Protein AF-A0A535FRG1-F1 (afdb_monomer_lite)

Foldseek 3Di:
DDDPVVCLLVQLVVLQVVLVVLVVVDDDCSLVSSLVSLVSSLVSCVVVVPVVSNVVSVVVNVVRPPDPDPPPQQPLNDDPVLLLLLLVLLVVDDLVRSCVVVVHDSVVSVVSVVVLCVSQVHDDSVRSSVSCVVRVSD

Secondary structure (DSSP, 8-state):
---TTTTHHHHHHHHHHHHHHHHHH--TTHHHHHHHHHHHHHHHHHHHT-HHHHHHHHHHHHHS-TT-------GGG--HHHHHHHHHHHTT--HHHHHHHHT--HHHHHHHHHHHHHHHT-SSHHHHHHHHHHTT--

pLDDT: mean 82.94, std 14.2, range [43.94, 97.75]

Radius of gyration: 22.02 Å; chains: 1; bounding box: 49×27×62 Å

Sequence (138 aa):
MARREDLLPELALTQMAQAQLALSQGGRGSVPRARSLFEQALGLFQEVGLPGQVLAVQAQLEQLPERSSTRRPFPAGLSSREVEVLCLVAQGKSNRQIAEELVLSEKTVINHLTSIFNKTVTDNRAAATAFAIRHGLA

Structure (mmCIF, N/CA/C/O backbone):
data_AF-A0A535FRG1-F1
#
_entry.id   AF-A0A535FRG1-F1
#
loop_
_atom_site.group_PDB
_atom_site.id
_atom_site.type_symbol
_atom_site.label_atom_id
_atom_site.label_alt_id
_atom_site.label_comp_id
_atom_site.label_asym_id
_atom_site.label_entity_id
_atom_site.label_seq_id
_atom_site.pdbx_PDB_ins_code
_atom_site.Cartn_x
_atom_site.Cartn_y
_atom_site.Cartn_z
_atom_site.occupancy
_atom_site.B_iso_or_equiv
_atom_site.auth_seq_id
_atom_site.auth_comp_id
_atom_site.auth_asym_id
_atom_site.auth_atom_id
_atom_site.pdbx_PDB_model_num
ATOM 1 N N . MET A 1 1 ? 19.795 13.753 -43.677 1.00 44.59 1 MET A N 1
ATOM 2 C CA . MET A 1 1 ? 18.788 12.918 -42.992 1.00 44.59 1 MET A CA 1
ATOM 3 C C . MET A 1 1 ? 19.540 11.872 -42.187 1.00 44.59 1 MET A C 1
ATOM 5 O O . MET A 1 1 ? 20.002 10.906 -42.776 1.00 44.59 1 MET A O 1
ATOM 9 N N . ALA A 1 2 ? 19.781 12.135 -40.898 1.00 43.94 2 ALA A N 1
ATOM 10 C CA . ALA A 1 2 ? 20.475 11.198 -40.012 1.00 43.94 2 ALA A CA 1
ATOM 11 C C . ALA A 1 2 ? 19.605 9.945 -39.850 1.00 43.94 2 ALA A C 1
ATOM 13 O O . ALA A 1 2 ? 18.407 10.062 -39.568 1.00 43.94 2 ALA A O 1
ATOM 14 N N . ARG A 1 3 ? 20.167 8.766 -40.134 1.00 50.28 3 ARG A N 1
ATOM 15 C CA . ARG A 1 3 ? 19.434 7.504 -40.026 1.00 50.28 3 ARG A CA 1
ATOM 16 C C . ARG A 1 3 ? 19.104 7.272 -38.558 1.00 50.28 3 ARG A C 1
ATOM 18 O O . ARG A 1 3 ? 19.928 7.511 -37.684 1.00 50.28 3 ARG A O 1
ATOM 25 N N . ARG A 1 4 ? 17.901 6.757 -38.297 1.00 52.16 4 ARG A N 1
ATOM 26 C CA . ARG A 1 4 ? 17.447 6.315 -36.964 1.00 52.16 4 ARG A CA 1
ATOM 27 C C . ARG A 1 4 ? 18.432 5.364 -36.259 1.00 52.16 4 ARG A C 1
ATOM 29 O O . ARG A 1 4 ? 18.356 5.232 -35.047 1.00 52.16 4 ARG A O 1
ATOM 36 N N . GLU A 1 5 ? 19.332 4.742 -37.014 1.00 53.69 5 GLU A N 1
ATOM 37 C CA . GLU A 1 5 ? 20.351 3.788 -36.572 1.00 53.69 5 GLU A CA 1
ATOM 38 C C . GLU A 1 5 ? 21.517 4.457 -35.815 1.00 53.69 5 GLU A C 1
ATOM 40 O O . GLU A 1 5 ? 22.046 3.864 -34.880 1.00 53.69 5 GLU A O 1
ATOM 45 N N . ASP A 1 6 ? 21.860 5.714 -36.129 1.00 54.56 6 ASP A N 1
ATOM 46 C CA . ASP A 1 6 ? 22.988 6.428 -35.498 1.00 54.56 6 ASP A CA 1
ATOM 47 C C . ASP A 1 6 ? 22.631 7.034 -34.123 1.00 54.56 6 ASP A C 1
ATOM 49 O O . ASP A 1 6 ? 23.509 7.431 -33.363 1.00 54.56 6 ASP A O 1
ATOM 53 N N . LEU A 1 7 ? 21.337 7.096 -33.781 1.00 59.78 7 LEU A N 1
ATOM 54 C CA . LEU A 1 7 ? 20.837 7.710 -32.539 1.00 59.78 7 LEU A CA 1
ATOM 55 C C . LEU A 1 7 ? 20.705 6.718 -31.376 1.00 59.78 7 LEU A C 1
ATOM 57 O O . LEU A 1 7 ? 20.596 7.131 -30.223 1.00 59.78 7 LEU A O 1
ATOM 61 N N . LEU A 1 8 ? 20.701 5.414 -31.662 1.00 61.97 8 LEU A N 1
ATOM 62 C CA . LEU A 1 8 ? 20.565 4.356 -30.658 1.00 61.97 8 LEU A CA 1
ATOM 63 C C . LEU A 1 8 ? 21.667 4.390 -29.576 1.00 61.97 8 LEU A C 1
ATOM 65 O O . LEU A 1 8 ? 21.316 4.316 -28.394 1.00 61.97 8 LEU A O 1
ATOM 69 N N . PRO A 1 9 ? 22.968 4.559 -29.903 1.00 65.69 9 PRO A N 1
ATOM 70 C CA . PRO A 1 9 ? 24.008 4.619 -28.874 1.00 65.69 9 PRO A CA 1
ATOM 71 C C . PRO A 1 9 ? 23.942 5.898 -28.024 1.00 65.69 9 PRO A C 1
ATOM 73 O O . PRO A 1 9 ? 24.126 5.835 -26.808 1.00 65.69 9 PRO A O 1
ATOM 76 N N . GLU A 1 10 ? 23.632 7.051 -28.624 1.00 75.06 10 GLU A N 1
ATOM 77 C CA . GLU A 1 10 ? 23.484 8.319 -27.891 1.00 75.06 10 GLU A CA 1
ATOM 78 C C . GLU A 1 10 ? 22.267 8.297 -26.957 1.00 75.06 10 GLU A C 1
ATOM 80 O O . GLU A 1 10 ? 22.321 8.792 -25.825 1.00 75.06 10 GLU A O 1
ATOM 85 N N . LEU A 1 11 ? 21.176 7.663 -27.394 1.00 74.56 11 LEU A N 1
ATOM 86 C CA . LEU A 1 11 ? 19.973 7.479 -26.591 1.00 74.56 11 LEU A CA 1
ATOM 87 C C . LEU A 1 11 ? 20.230 6.572 -25.378 1.00 74.56 11 LEU A C 1
ATOM 89 O O . LEU A 1 11 ? 19.796 6.903 -24.274 1.00 74.56 11 LEU A O 1
ATOM 93 N N . ALA A 1 12 ? 20.980 5.481 -25.550 1.00 76.38 12 ALA A N 1
ATOM 94 C CA . ALA A 1 12 ? 21.321 4.565 -24.461 1.00 76.38 12 ALA A CA 1
ATOM 95 C C . ALA A 1 12 ? 22.198 5.235 -23.383 1.00 76.38 12 ALA A C 1
ATOM 97 O O . ALA A 1 12 ? 21.931 5.113 -22.184 1.00 76.38 12 ALA A O 1
ATOM 98 N N . LEU A 1 13 ? 23.188 6.033 -23.800 1.00 77.88 13 LEU A N 1
ATOM 99 C CA . LEU A 1 13 ? 24.007 6.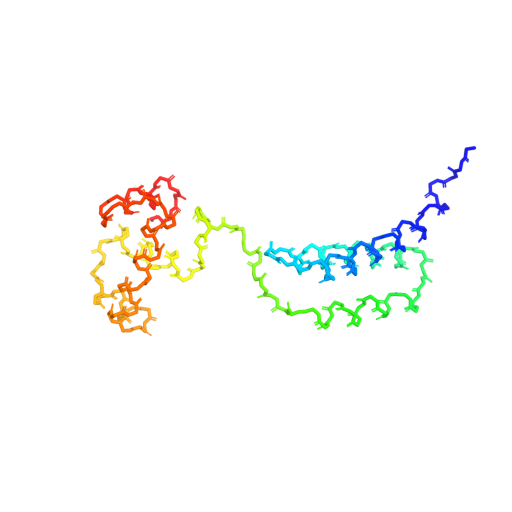847 -22.892 1.00 77.88 13 LEU A CA 1
ATOM 100 C C . LEU A 1 13 ? 23.172 7.907 -22.162 1.00 77.88 13 LEU A C 1
ATOM 102 O O . LEU A 1 13 ? 23.351 8.136 -20.964 1.00 77.88 13 LEU A O 1
ATOM 106 N N . THR A 1 14 ? 22.215 8.519 -22.862 1.00 85.62 14 THR A N 1
ATOM 107 C CA . THR A 1 14 ? 21.302 9.503 -22.270 1.00 85.62 14 THR A CA 1
ATOM 108 C C . THR A 1 14 ? 20.428 8.870 -21.187 1.00 85.62 14 THR A C 1
ATOM 110 O O . THR A 1 14 ? 20.283 9.432 -20.100 1.00 85.62 14 THR A O 1
ATOM 113 N N . GLN A 1 15 ? 19.880 7.682 -21.444 1.00 79.88 15 GLN A N 1
ATOM 114 C CA . GLN A 1 15 ? 19.073 6.945 -20.469 1.00 79.88 15 GLN A CA 1
ATOM 115 C C . GLN A 1 15 ? 19.892 6.542 -19.237 1.00 79.88 15 GLN A C 1
ATOM 117 O O . GLN A 1 15 ? 19.418 6.698 -18.110 1.00 79.88 15 GLN A O 1
ATOM 122 N N . MET A 1 16 ? 21.145 6.121 -19.425 1.00 77.88 16 MET A N 1
ATOM 123 C CA . MET A 1 16 ? 22.067 5.823 -18.326 1.00 77.88 16 MET A CA 1
ATOM 124 C C . MET A 1 16 ? 22.352 7.061 -17.458 1.00 77.88 16 MET A C 1
ATOM 126 O O . MET A 1 16 ? 22.263 6.990 -16.230 1.00 77.88 16 MET A O 1
ATOM 130 N N . ALA A 1 17 ? 22.623 8.216 -18.073 1.00 82.38 17 ALA A N 1
ATOM 131 C CA . ALA A 1 17 ? 22.845 9.470 -17.351 1.00 82.38 17 ALA A CA 1
ATOM 132 C C . ALA A 1 17 ? 21.594 9.920 -16.573 1.00 82.38 17 ALA A C 1
ATOM 134 O O . ALA A 1 17 ? 21.685 10.344 -15.419 1.00 82.38 17 ALA A O 1
ATOM 135 N N . GLN A 1 18 ? 20.403 9.773 -17.163 1.00 79.94 18 GLN A N 1
ATOM 136 C CA . GLN A 1 18 ? 19.138 10.065 -16.485 1.00 79.94 18 GLN A CA 1
ATOM 137 C C . GLN A 1 18 ? 18.870 9.113 -15.311 1.00 79.94 18 GLN A C 1
ATOM 139 O O . GLN A 1 18 ? 18.339 9.550 -14.288 1.00 79.94 18 GLN A O 1
ATOM 144 N N . ALA A 1 19 ? 19.237 7.832 -15.431 1.00 80.50 19 ALA A N 1
ATOM 145 C CA . ALA A 1 19 ? 19.096 6.857 -14.353 1.00 80.50 19 ALA A CA 1
ATOM 146 C C . ALA A 1 19 ? 19.969 7.233 -13.148 1.00 80.50 19 ALA A C 1
ATOM 148 O O . ALA A 1 19 ? 19.489 7.270 -12.015 1.00 80.50 19 ALA A O 1
ATOM 149 N N . GLN A 1 20 ? 21.230 7.596 -13.398 1.00 82.00 20 GLN A N 1
ATOM 150 C CA . GLN A 1 20 ? 22.162 8.053 -12.364 1.00 82.00 20 GLN A CA 1
ATOM 151 C C . GLN A 1 20 ? 21.688 9.350 -11.699 1.00 82.00 20 GLN A C 1
ATOM 153 O O . GLN A 1 20 ? 21.715 9.464 -10.474 1.00 82.00 20 GLN A O 1
ATOM 158 N N . LEU A 1 21 ? 21.178 10.297 -12.491 1.00 82.00 21 LEU A N 1
ATOM 159 C CA . LEU A 1 21 ? 20.616 11.544 -11.978 1.00 82.00 21 LEU A CA 1
ATOM 160 C C . LEU A 1 21 ? 19.373 11.302 -11.109 1.00 82.00 21 LEU A C 1
ATOM 162 O O . LEU A 1 21 ? 19.196 11.947 -10.077 1.00 82.00 21 LEU A O 1
ATOM 166 N N . ALA A 1 22 ? 18.514 10.354 -11.492 1.00 81.31 22 ALA A N 1
ATOM 167 C CA . ALA A 1 22 ? 17.357 9.985 -10.684 1.00 81.31 22 ALA A CA 1
ATOM 168 C C . ALA A 1 22 ? 17.781 9.443 -9.308 1.00 81.31 22 ALA A C 1
ATOM 170 O O . ALA A 1 22 ? 17.140 9.770 -8.309 1.00 81.31 22 ALA A O 1
ATOM 171 N N . LEU A 1 23 ? 18.875 8.676 -9.233 1.00 78.62 23 LEU A N 1
ATOM 172 C CA . LEU A 1 23 ? 19.437 8.209 -7.962 1.00 78.62 23 LEU A CA 1
ATOM 173 C C . LEU A 1 23 ? 20.038 9.352 -7.137 1.00 78.62 23 LEU A C 1
ATOM 175 O O . LEU A 1 23 ? 19.803 9.402 -5.931 1.00 78.62 23 LEU A O 1
ATOM 179 N N . SER A 1 24 ? 20.768 10.278 -7.769 1.00 79.62 24 SER A N 1
ATOM 180 C CA . SER A 1 24 ? 21.452 11.371 -7.065 1.00 79.62 24 SER A CA 1
ATOM 181 C C . SER A 1 24 ? 20.497 12.419 -6.494 1.00 79.62 24 SER A C 1
ATOM 183 O O . SER A 1 24 ? 20.800 13.024 -5.470 1.00 79.62 24 SER A O 1
ATOM 185 N N . GLN A 1 25 ? 19.353 12.654 -7.143 1.00 76.25 25 GLN A N 1
ATOM 186 C CA . GLN A 1 25 ? 18.371 13.641 -6.680 1.00 76.25 25 GLN A CA 1
ATOM 187 C C . GLN A 1 25 ? 17.638 13.199 -5.405 1.00 76.25 25 GLN A C 1
ATOM 189 O O . GLN A 1 25 ? 17.223 14.054 -4.626 1.00 76.25 25 GLN A O 1
ATOM 194 N N . GLY A 1 26 ? 17.508 11.887 -5.163 1.00 58.22 26 GLY A N 1
ATOM 195 C CA . GLY A 1 26 ? 16.747 11.353 -4.032 1.00 58.22 26 GLY A CA 1
ATOM 196 C C . GLY A 1 26 ? 15.245 11.697 -4.087 1.00 58.22 26 GLY A C 1
ATOM 197 O O . GLY A 1 26 ? 14.808 12.634 -4.746 1.00 58.22 26 GLY A O 1
ATOM 198 N N . GLY A 1 27 ? 14.400 10.903 -3.425 1.00 69.94 27 GLY A N 1
ATOM 199 C CA . GLY A 1 27 ? 12.956 11.172 -3.343 1.00 69.94 27 GLY A CA 1
ATOM 200 C C . GLY A 1 27 ? 12.077 9.923 -3.397 1.00 69.94 27 GLY A C 1
ATOM 201 O O . GLY A 1 27 ? 12.519 8.839 -3.779 1.00 69.94 27 GLY A O 1
ATOM 202 N N . ARG A 1 28 ? 10.796 10.061 -3.021 1.00 57.16 28 ARG A N 1
ATOM 203 C CA . ARG A 1 28 ? 9.804 8.980 -3.171 1.00 57.16 28 ARG A CA 1
ATOM 204 C C . ARG A 1 28 ? 9.588 8.721 -4.668 1.00 57.16 28 ARG A C 1
ATOM 206 O O . ARG A 1 28 ? 8.905 9.495 -5.326 1.00 57.16 28 ARG A O 1
ATOM 213 N N . GLY A 1 29 ? 10.189 7.655 -5.199 1.00 66.19 29 GLY A N 1
ATOM 214 C CA . GLY A 1 29 ? 10.083 7.266 -6.614 1.00 66.19 29 GLY A CA 1
ATOM 215 C C . GLY A 1 29 ? 11.379 7.370 -7.429 1.00 66.19 29 GLY A C 1
ATOM 216 O O . GLY A 1 29 ? 11.369 6.994 -8.601 1.00 66.19 29 GLY A O 1
ATOM 217 N N . SER A 1 30 ? 12.495 7.806 -6.831 1.00 75.88 30 SER A N 1
ATOM 218 C CA . SER A 1 30 ? 13.805 7.863 -7.502 1.00 75.88 30 SER A CA 1
ATOM 219 C C . SER A 1 30 ? 14.275 6.492 -7.995 1.00 75.88 30 SER A C 1
ATOM 221 O O . SER A 1 30 ? 14.667 6.347 -9.149 1.00 75.88 30 SER A O 1
ATOM 223 N N . VAL A 1 31 ? 14.169 5.468 -7.144 1.00 77.44 31 VAL A N 1
ATOM 224 C CA . VAL A 1 31 ? 14.606 4.098 -7.450 1.00 77.44 31 VAL A CA 1
ATOM 225 C C . VAL A 1 31 ? 13.775 3.453 -8.573 1.00 77.44 31 VAL A C 1
ATOM 227 O O . VAL A 1 31 ? 14.382 2.972 -9.530 1.00 77.44 31 VAL A O 1
ATOM 230 N N . PRO A 1 32 ? 12.423 3.476 -8.549 1.00 76.56 32 PRO A N 1
ATOM 231 C CA . PRO A 1 32 ? 11.619 2.993 -9.675 1.00 76.56 32 PRO A CA 1
ATOM 232 C C . PRO A 1 32 ? 11.936 3.691 -11.002 1.00 76.56 32 PRO A C 1
ATOM 234 O O . PRO A 1 32 ? 12.015 3.038 -12.041 1.00 76.56 32 PRO A O 1
ATOM 237 N N . ARG A 1 33 ? 12.149 5.013 -10.969 1.00 78.19 33 ARG A N 1
ATOM 238 C CA . ARG A 1 33 ? 12.489 5.796 -12.162 1.00 78.19 33 ARG A CA 1
ATOM 239 C C . ARG A 1 33 ? 13.871 5.428 -12.704 1.00 78.19 33 ARG A C 1
ATOM 241 O O . ARG A 1 33 ? 14.002 5.218 -13.904 1.00 78.19 33 ARG A O 1
ATOM 248 N N . ALA A 1 34 ? 14.874 5.310 -11.835 1.00 83.69 34 ALA A N 1
ATOM 249 C CA . ALA A 1 34 ? 16.222 4.893 -12.214 1.00 83.69 34 ALA A CA 1
ATOM 250 C C . ALA A 1 34 ? 16.241 3.480 -12.815 1.00 83.69 34 ALA A C 1
ATOM 252 O O . ALA A 1 34 ? 16.863 3.267 -13.851 1.00 83.69 34 ALA A O 1
ATOM 253 N N . ARG A 1 35 ? 15.502 2.536 -12.217 1.00 84.38 35 ARG A N 1
ATOM 254 C CA . ARG A 1 35 ? 15.384 1.159 -12.720 1.00 84.38 35 ARG A CA 1
ATOM 255 C C . ARG A 1 35 ? 14.804 1.119 -14.135 1.00 84.38 35 ARG A C 1
ATOM 257 O O . ARG A 1 35 ? 15.424 0.538 -15.016 1.00 84.38 35 ARG A O 1
ATOM 264 N N . SER A 1 36 ? 13.679 1.798 -14.372 1.00 80.19 36 SER A N 1
ATOM 265 C CA . SER A 1 36 ? 13.054 1.848 -15.704 1.00 80.19 36 SER A CA 1
ATOM 266 C C . SER A 1 36 ? 13.971 2.466 -16.767 1.00 80.19 36 SER A C 1
ATOM 268 O O . SER A 1 36 ? 13.934 2.062 -17.928 1.00 80.19 36 SER A O 1
ATOM 270 N N . LEU A 1 37 ? 14.803 3.441 -16.394 1.00 84.25 37 LEU A N 1
ATOM 271 C CA . LEU A 1 37 ? 15.779 4.048 -17.302 1.00 84.25 37 LEU A CA 1
ATOM 272 C C . LEU A 1 37 ? 16.946 3.099 -17.614 1.00 84.25 37 LEU A C 1
ATOM 274 O O . LEU A 1 37 ? 17.353 3.007 -18.769 1.00 84.25 37 LEU A O 1
ATOM 278 N N . PHE A 1 38 ? 17.440 2.347 -16.626 1.00 84.00 38 PHE A N 1
ATOM 279 C CA . PHE A 1 38 ? 18.451 1.312 -16.857 1.00 84.00 38 PHE A CA 1
ATOM 280 C C . PHE A 1 38 ? 17.934 0.162 -17.725 1.00 84.00 38 PHE A C 1
ATOM 282 O O . PHE A 1 38 ? 18.649 -0.287 -18.614 1.00 84.00 38 PHE A O 1
ATOM 289 N N . GLU A 1 39 ? 16.697 -0.292 -17.521 1.00 83.38 39 GLU A N 1
ATOM 290 C CA . GLU A 1 39 ? 16.079 -1.340 -18.348 1.00 83.38 39 GLU A CA 1
ATOM 291 C C . GLU A 1 39 ? 15.964 -0.916 -19.822 1.00 83.38 39 GLU A C 1
ATOM 293 O O . GLU A 1 39 ? 16.240 -1.714 -20.717 1.00 83.38 39 GLU A O 1
ATOM 298 N N . GLN A 1 40 ? 15.624 0.350 -20.086 1.00 82.88 40 GLN A N 1
ATOM 299 C CA . GLN A 1 40 ? 15.605 0.888 -21.449 1.00 82.88 40 GLN A CA 1
ATOM 300 C C . GLN A 1 40 ? 17.015 0.966 -22.056 1.00 82.88 40 GLN A C 1
ATOM 302 O O . GLN A 1 40 ? 17.212 0.518 -23.186 1.00 82.88 40 GLN A O 1
ATOM 307 N N . ALA A 1 41 ? 18.001 1.458 -21.293 1.00 82.94 41 ALA A N 1
ATOM 308 C CA . ALA A 1 41 ? 19.386 1.547 -21.757 1.00 82.94 41 ALA A CA 1
ATOM 309 C C . ALA A 1 41 ? 19.954 0.157 -22.081 1.00 82.94 41 ALA A C 1
ATOM 311 O O . ALA A 1 41 ? 20.641 -0.020 -23.085 1.00 82.94 41 ALA A O 1
ATOM 312 N N . LEU A 1 42 ? 19.618 -0.844 -21.261 1.00 83.00 42 LEU A N 1
ATOM 313 C CA . LEU A 1 42 ? 20.011 -2.234 -21.459 1.00 83.00 42 LEU A CA 1
ATOM 314 C C . LEU A 1 42 ? 19.500 -2.788 -22.795 1.00 83.00 42 LEU A C 1
ATOM 316 O O . LEU A 1 42 ? 20.288 -3.371 -23.535 1.00 83.00 42 LEU A O 1
ATOM 320 N N . GLY A 1 43 ? 18.218 -2.575 -23.114 1.00 78.62 43 GLY A N 1
ATOM 321 C CA . GLY A 1 43 ? 17.633 -3.016 -24.384 1.00 78.62 43 GLY A CA 1
ATOM 322 C C . GLY A 1 43 ? 18.345 -2.402 -25.591 1.00 78.62 43 GLY A C 1
ATOM 323 O O . GLY A 1 43 ? 18.727 -3.115 -26.515 1.00 78.62 43 GLY A O 1
ATOM 324 N N . LEU A 1 44 ? 18.639 -1.100 -25.536 1.00 82.94 44 LEU A N 1
ATOM 325 C CA . LEU A 1 44 ? 19.372 -0.417 -26.605 1.00 82.94 44 LEU A CA 1
ATOM 326 C C . LEU A 1 44 ? 20.822 -0.913 -26.734 1.00 82.94 44 LEU A C 1
ATOM 328 O O . LEU A 1 44 ? 21.303 -1.132 -27.843 1.00 82.94 44 LEU A O 1
ATOM 332 N N . PHE A 1 45 ? 21.534 -1.139 -25.625 1.00 80.81 45 PHE A N 1
ATOM 333 C CA . PHE A 1 45 ? 22.900 -1.675 -25.679 1.00 80.81 45 PHE A CA 1
ATOM 334 C C . PHE A 1 45 ? 22.960 -3.115 -26.196 1.00 80.81 45 PHE A C 1
ATOM 336 O O . PHE A 1 45 ? 23.949 -3.488 -26.834 1.00 80.81 45 PHE A O 1
ATOM 343 N N . GLN A 1 46 ? 21.919 -3.913 -25.947 1.00 81.62 46 GLN A N 1
ATOM 344 C CA . GLN A 1 46 ? 21.770 -5.247 -26.526 1.00 81.62 46 GLN A CA 1
ATOM 345 C C . GLN A 1 46 ? 21.532 -5.177 -28.038 1.00 81.62 46 GLN A C 1
ATOM 347 O O . GLN A 1 46 ? 22.179 -5.918 -28.775 1.00 81.62 46 GLN A O 1
ATOM 352 N N . GLU A 1 47 ? 20.678 -4.262 -28.506 1.00 79.62 47 GLU A N 1
ATOM 353 C CA . GLU A 1 47 ? 20.416 -4.050 -29.938 1.00 79.62 47 GLU A CA 1
ATOM 354 C C . GLU A 1 47 ? 21.660 -3.578 -30.704 1.00 79.62 47 GLU A C 1
ATOM 356 O O . GLU A 1 47 ? 21.922 -4.044 -31.811 1.00 79.62 47 GLU A O 1
ATOM 361 N N . VAL A 1 48 ? 22.460 -2.693 -30.103 1.00 82.12 48 VAL A N 1
ATOM 362 C CA . VAL A 1 48 ? 23.694 -2.160 -30.711 1.00 82.12 48 VAL A CA 1
ATOM 363 C C . VAL A 1 48 ? 24.884 -3.128 -30.555 1.00 82.12 48 VAL A C 1
ATOM 365 O O . VAL A 1 48 ? 25.922 -2.949 -31.189 1.00 82.12 48 VAL A O 1
ATOM 368 N N . GLY A 1 49 ? 24.752 -4.182 -29.741 1.00 82.19 49 GLY A N 1
ATOM 369 C CA . GLY A 1 49 ? 25.784 -5.210 -29.574 1.00 82.19 49 GLY A CA 1
ATOM 370 C C . GLY A 1 49 ? 26.994 -4.752 -28.753 1.00 82.19 49 GLY A C 1
ATOM 371 O O . GLY A 1 49 ? 28.128 -5.096 -29.081 1.00 82.19 49 GLY A O 1
ATOM 372 N N . LEU A 1 50 ? 26.775 -3.978 -27.682 1.00 80.31 50 LEU A N 1
ATOM 373 C CA . LEU A 1 50 ? 27.831 -3.454 -26.803 1.00 80.31 50 LEU A CA 1
ATOM 374 C C . LEU A 1 50 ? 27.887 -4.216 -25.462 1.00 80.31 50 LEU A C 1
ATOM 376 O O . LEU A 1 50 ? 27.407 -3.712 -24.441 1.00 80.31 50 LEU A O 1
ATOM 380 N N . PRO A 1 51 ? 28.504 -5.414 -25.404 1.00 76.38 51 PRO A N 1
ATOM 381 C CA . PRO A 1 51 ? 28.424 -6.307 -24.243 1.00 76.38 51 PRO A CA 1
ATOM 382 C C . PRO A 1 51 ? 29.023 -5.714 -22.959 1.00 76.38 51 PRO A C 1
ATOM 384 O O . PRO A 1 51 ? 28.537 -6.000 -21.867 1.00 76.38 51 PRO A O 1
ATOM 387 N N . GLY A 1 52 ? 30.038 -4.849 -23.070 1.00 81.25 52 GLY A N 1
ATOM 388 C CA . GLY A 1 52 ? 30.624 -4.168 -21.909 1.00 81.25 52 GLY A CA 1
ATOM 389 C C . GLY A 1 52 ? 29.648 -3.208 -21.221 1.00 81.25 52 GLY A C 1
ATOM 390 O O . GLY A 1 52 ? 29.635 -3.120 -19.995 1.00 81.25 52 GLY A O 1
ATOM 391 N N . GLN A 1 53 ? 28.790 -2.535 -21.995 1.00 80.31 53 GLN A N 1
ATOM 392 C CA . GLN A 1 53 ? 27.771 -1.636 -21.443 1.00 80.31 53 GLN A CA 1
ATOM 393 C C . GLN A 1 53 ? 26.587 -2.412 -20.865 1.00 80.31 53 GLN A C 1
ATOM 395 O O . GLN A 1 53 ? 26.085 -2.060 -19.801 1.00 80.31 53 GLN A O 1
ATOM 400 N N . VAL A 1 54 ? 26.199 -3.518 -21.506 1.00 80.81 54 VAL A N 1
ATOM 401 C CA . VAL A 1 54 ? 25.182 -4.449 -20.988 1.00 80.81 54 VAL A CA 1
ATOM 402 C C . VAL A 1 54 ? 25.559 -4.939 -19.588 1.00 80.81 54 VAL A C 1
ATOM 404 O O . VAL A 1 54 ? 24.754 -4.824 -18.665 1.00 80.81 54 VAL A O 1
ATOM 407 N N . LEU A 1 55 ? 26.796 -5.413 -19.408 1.00 82.12 55 LEU A N 1
ATOM 408 C CA . LEU A 1 55 ? 27.274 -5.903 -18.114 1.00 82.12 55 LEU A CA 1
ATOM 409 C C . LEU A 1 55 ? 27.300 -4.798 -17.047 1.00 82.12 55 LEU A C 1
ATOM 411 O O . LEU A 1 55 ? 26.892 -5.024 -15.909 1.00 82.12 55 LEU A O 1
ATOM 415 N N . ALA A 1 56 ? 27.739 -3.591 -17.414 1.00 82.88 56 ALA A N 1
ATOM 416 C CA . ALA A 1 56 ? 27.758 -2.451 -16.503 1.00 82.88 56 ALA A CA 1
ATOM 417 C C . ALA A 1 56 ? 26.347 -2.069 -16.022 1.00 82.88 56 ALA A C 1
ATOM 419 O O . ALA A 1 56 ? 26.139 -1.866 -14.826 1.00 82.88 56 ALA A O 1
ATOM 420 N N . VAL A 1 57 ? 25.36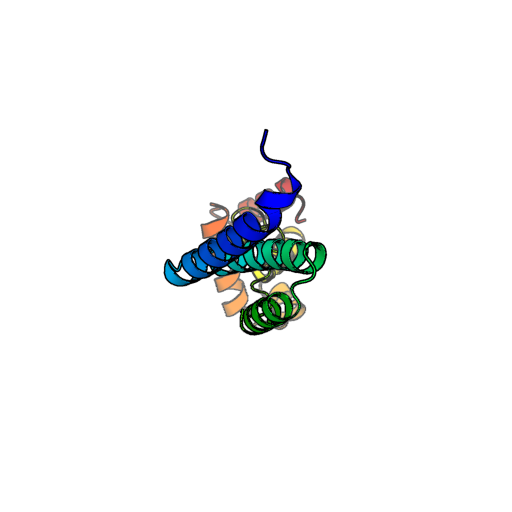5 -2.018 -16.929 1.00 83.38 57 VAL A N 1
ATOM 421 C CA . VAL A 1 57 ? 23.971 -1.698 -16.584 1.00 83.38 57 VAL A CA 1
ATOM 422 C C . VAL A 1 57 ? 23.332 -2.808 -15.743 1.00 83.38 57 VAL A C 1
ATOM 424 O O . VAL A 1 57 ? 22.623 -2.510 -14.783 1.00 83.38 57 VAL A O 1
ATOM 427 N N . GLN A 1 58 ? 23.615 -4.079 -16.041 1.00 81.06 58 GLN A N 1
ATOM 428 C CA . GLN A 1 58 ? 23.155 -5.215 -15.232 1.00 81.06 58 GLN A CA 1
ATOM 429 C C . GLN A 1 58 ? 23.682 -5.142 -13.795 1.00 81.06 58 GLN A C 1
ATOM 431 O O . GLN A 1 58 ? 22.887 -5.198 -12.858 1.00 81.06 58 GLN A O 1
ATOM 436 N N . ALA A 1 59 ? 24.982 -4.895 -13.617 1.00 80.44 59 ALA A N 1
ATOM 437 C CA . ALA A 1 59 ? 25.578 -4.738 -12.293 1.00 80.44 59 ALA A CA 1
ATOM 438 C C . ALA A 1 59 ? 24.958 -3.567 -11.508 1.00 80.44 59 ALA A C 1
ATOM 440 O O . ALA A 1 59 ? 24.833 -3.639 -10.285 1.00 80.44 59 ALA A O 1
ATOM 441 N N . GLN A 1 60 ? 24.555 -2.483 -12.186 1.00 82.88 60 GLN A N 1
ATOM 442 C CA . GLN A 1 60 ? 23.837 -1.375 -11.549 1.00 82.88 60 GLN A CA 1
ATOM 443 C C . GLN A 1 60 ? 22.405 -1.759 -11.157 1.00 82.88 60 GLN A C 1
ATOM 445 O O . GLN A 1 60 ? 21.966 -1.404 -10.065 1.00 82.88 60 GLN A O 1
ATOM 450 N N . LEU A 1 61 ? 21.688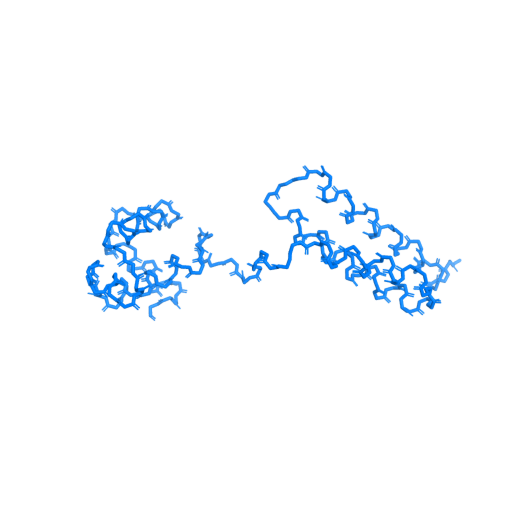 -2.503 -12.003 1.00 80.56 61 LEU A N 1
ATOM 451 C CA . LEU A 1 61 ? 20.343 -3.007 -11.707 1.00 80.56 61 LEU A CA 1
ATOM 452 C C . LEU A 1 61 ? 20.326 -3.963 -10.507 1.00 80.56 61 LEU A C 1
ATOM 454 O O . LEU A 1 61 ? 19.414 -3.870 -9.687 1.00 80.56 61 LEU A O 1
ATOM 458 N N . GLU A 1 62 ? 21.336 -4.825 -10.373 1.00 80.50 62 GLU A N 1
ATOM 459 C CA . GLU A 1 62 ? 21.496 -5.740 -9.231 1.00 80.50 62 GLU A CA 1
ATOM 460 C C . GLU A 1 62 ? 21.763 -5.003 -7.910 1.00 80.50 62 GLU A C 1
ATOM 462 O O . GLU A 1 62 ? 21.329 -5.446 -6.848 1.00 80.50 62 GLU A O 1
ATOM 467 N N . GLN A 1 63 ? 22.447 -3.856 -7.966 1.00 77.69 63 GLN A N 1
ATOM 468 C CA . GLN A 1 63 ? 22.722 -3.009 -6.799 1.00 77.69 63 GLN A CA 1
ATOM 469 C C . GLN A 1 63 ? 21.522 -2.148 -6.382 1.00 77.69 63 GLN A C 1
ATOM 471 O O . GLN A 1 63 ? 21.489 -1.634 -5.260 1.00 77.69 63 GLN A O 1
ATOM 476 N N . LEU A 1 64 ? 20.527 -1.967 -7.259 1.00 74.56 64 LEU A N 1
AT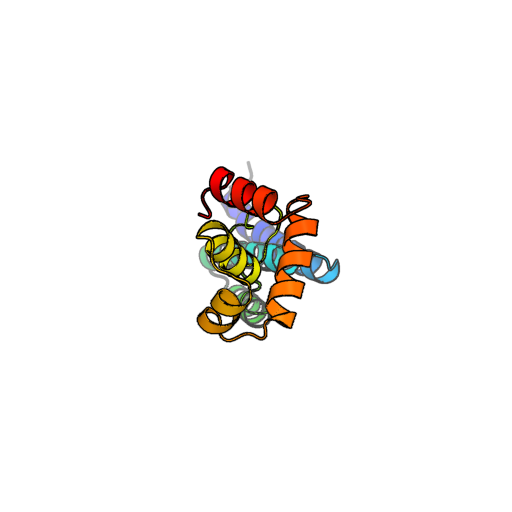OM 477 C CA . LEU A 1 64 ? 19.297 -1.277 -6.890 1.00 74.56 64 LEU A CA 1
ATOM 478 C C . LEU A 1 64 ? 18.458 -2.172 -5.979 1.00 74.56 64 LEU A C 1
ATOM 480 O O . LEU A 1 64 ? 18.211 -3.323 -6.339 1.00 74.56 64 LEU A O 1
ATOM 484 N N . PRO A 1 65 ? 17.935 -1.651 -4.852 1.00 68.31 65 PRO A N 1
ATOM 485 C CA . PRO A 1 65 ? 17.181 -2.461 -3.909 1.00 68.31 65 PRO A CA 1
ATOM 486 C C . PRO A 1 65 ? 16.023 -3.164 -4.624 1.00 68.31 65 PRO A C 1
ATOM 488 O O . PRO A 1 65 ? 15.119 -2.523 -5.171 1.00 68.31 65 PRO A O 1
ATOM 491 N N . GLU A 1 66 ? 16.085 -4.495 -4.637 1.00 57.41 66 GLU A N 1
ATOM 492 C CA . GLU A 1 66 ? 15.036 -5.368 -5.141 1.00 57.41 66 GLU A CA 1
ATOM 493 C C . GLU A 1 66 ? 13.736 -5.039 -4.400 1.00 57.41 66 GLU A C 1
ATOM 495 O O . GLU A 1 66 ? 13.583 -5.300 -3.208 1.00 57.41 66 GLU A O 1
ATOM 500 N N . ARG A 1 67 ? 12.774 -4.480 -5.142 1.00 45.97 67 ARG A N 1
ATOM 501 C CA . ARG A 1 67 ? 11.358 -4.397 -4.760 1.00 45.97 67 ARG A CA 1
ATOM 502 C C . ARG A 1 67 ? 11.053 -3.466 -3.581 1.00 45.97 67 ARG A C 1
ATOM 504 O O . ARG A 1 67 ? 10.477 -3.871 -2.576 1.00 45.97 67 ARG A O 1
ATOM 511 N N . SER A 1 68 ? 11.192 -2.160 -3.799 1.00 46.66 68 SER A N 1
ATOM 512 C CA . SER A 1 68 ? 10.064 -1.300 -3.409 1.00 46.66 68 SER A CA 1
ATOM 513 C C . SER A 1 68 ? 8.964 -1.557 -4.435 1.00 46.66 68 SER A C 1
ATOM 515 O O . SER A 1 68 ? 8.962 -1.008 -5.530 1.00 46.66 68 SER A O 1
ATOM 517 N N . SER A 1 69 ? 8.111 -2.523 -4.110 1.00 46.94 69 SER A N 1
ATOM 518 C CA . SER A 1 69 ? 6.945 -2.953 -4.867 1.00 46.94 69 SER A CA 1
ATOM 519 C C . SER A 1 69 ? 6.183 -1.767 -5.461 1.00 46.94 69 SER A C 1
ATOM 521 O O . SER A 1 69 ? 5.293 -1.195 -4.839 1.00 46.94 69 SER A O 1
ATOM 523 N N . THR A 1 70 ? 6.434 -1.478 -6.736 1.00 44.34 70 THR A N 1
ATOM 524 C CA . THR A 1 70 ? 5.472 -0.829 -7.629 1.00 44.34 70 THR A CA 1
ATOM 525 C C . THR A 1 70 ? 4.357 -1.825 -7.962 1.00 44.34 70 THR A C 1
ATOM 527 O O . THR A 1 70 ? 3.985 -2.047 -9.110 1.00 44.34 70 THR A O 1
ATOM 530 N N . ARG A 1 71 ? 3.767 -2.436 -6.925 1.00 50.72 71 ARG A N 1
ATOM 531 C CA . ARG A 1 71 ? 2.370 -2.851 -7.011 1.00 50.72 71 ARG A CA 1
ATOM 532 C C . ARG A 1 71 ? 1.631 -1.538 -7.250 1.00 50.72 71 ARG A C 1
ATOM 534 O O . ARG A 1 71 ? 1.943 -0.564 -6.564 1.00 50.72 71 ARG A O 1
ATOM 541 N N . ARG A 1 72 ? 0.761 -1.475 -8.267 1.00 56.09 72 ARG A N 1
ATOM 542 C CA . ARG A 1 72 ? -0.055 -0.279 -8.557 1.00 56.09 72 ARG A CA 1
ATOM 543 C C . ARG A 1 72 ? -0.443 0.379 -7.233 1.00 56.09 72 ARG A C 1
ATOM 545 O O . ARG A 1 72 ? -0.897 -0.364 -6.359 1.00 56.09 72 ARG A O 1
ATOM 552 N N . PRO A 1 73 ? -0.215 1.692 -7.053 1.00 68.94 73 PRO A N 1
ATOM 553 C CA . PRO A 1 73 ? -0.490 2.320 -5.776 1.00 68.94 73 PRO A CA 1
ATOM 554 C C . PRO A 1 73 ? -1.939 2.011 -5.426 1.00 68.94 73 PRO A C 1
ATOM 556 O O . PRO A 1 73 ? -2.848 2.305 -6.207 1.00 68.94 73 PRO A O 1
ATOM 559 N N . PHE A 1 74 ? -2.143 1.335 -4.297 1.00 82.44 74 PHE A N 1
ATOM 560 C CA . PHE A 1 74 ? -3.486 1.115 -3.801 1.00 82.44 74 PHE A CA 1
ATOM 561 C C . PHE A 1 74 ? -4.157 2.480 -3.592 1.00 82.44 74 PHE A C 1
ATOM 563 O O . PHE A 1 74 ? -3.454 3.485 -3.401 1.00 82.44 74 PHE A O 1
ATOM 570 N N . PRO A 1 75 ? -5.498 2.544 -3.649 1.00 84.56 75 PRO A N 1
ATOM 571 C CA . PRO A 1 75 ? -6.239 3.783 -3.457 1.00 84.56 75 PRO A CA 1
ATOM 572 C C . PRO A 1 75 ? -5.699 4.573 -2.265 1.00 84.56 75 PRO A C 1
ATOM 574 O O . PRO A 1 75 ? -5.391 3.991 -1.229 1.00 84.56 75 PRO A O 1
ATOM 577 N N . ALA A 1 76 ? -5.545 5.887 -2.431 1.00 85.75 76 ALA A N 1
ATOM 578 C CA . ALA A 1 76 ? -5.023 6.785 -1.400 1.00 85.75 76 ALA A CA 1
ATOM 579 C C . ALA A 1 76 ? -3.590 6.483 -0.887 1.00 85.75 76 ALA A C 1
ATOM 581 O O . ALA A 1 76 ? -3.203 6.930 0.191 1.00 85.75 76 ALA A O 1
ATOM 582 N N . GLY A 1 77 ? -2.769 5.750 -1.651 1.00 85.19 77 GLY A N 1
ATOM 583 C CA . GLY A 1 77 ? -1.376 5.472 -1.276 1.00 85.19 77 GLY A CA 1
ATOM 584 C C . GLY A 1 77 ? -1.245 4.478 -0.120 1.00 85.19 77 GLY A C 1
ATOM 585 O O . GLY A 1 77 ? -0.275 4.524 0.645 1.00 85.19 77 GLY A O 1
ATOM 586 N N . LEU A 1 78 ? -2.233 3.594 0.031 1.00 89.75 78 LEU A N 1
ATOM 587 C CA . LEU A 1 78 ? -2.184 2.508 1.000 1.00 89.75 78 LEU A CA 1
ATOM 588 C C . LEU A 1 78 ? -1.063 1.517 0.647 1.00 89.75 78 LEU A C 1
ATOM 590 O O . LEU A 1 78 ? -0.767 1.235 -0.515 1.00 89.75 78 LEU A O 1
ATOM 594 N N . SER A 1 79 ? -0.425 0.981 1.677 1.00 87.19 79 SER A N 1
ATOM 595 C CA . SER A 1 79 ? 0.481 -0.161 1.578 1.00 87.19 79 SER A CA 1
ATOM 596 C C . SER A 1 79 ? -0.313 -1.462 1.459 1.00 87.19 79 SER A C 1
ATOM 598 O O . SER A 1 79 ? -1.474 -1.527 1.859 1.00 87.19 79 SER A O 1
ATOM 600 N N . SER A 1 80 ? 0.329 -2.535 0.983 1.00 87.38 80 SER A N 1
ATOM 601 C CA . SER A 1 80 ? -0.296 -3.867 0.920 1.00 87.38 80 SER A CA 1
ATOM 602 C C . SER A 1 80 ? -0.911 -4.287 2.257 1.00 87.38 80 SER A C 1
ATOM 604 O O . SER A 1 80 ? -2.030 -4.786 2.289 1.00 87.38 80 SER A O 1
ATOM 606 N N . ARG A 1 81 ? -0.211 -4.017 3.366 1.00 90.62 81 ARG A N 1
ATOM 607 C CA . ARG A 1 81 ? -0.664 -4.417 4.697 1.00 90.62 81 ARG A CA 1
ATOM 608 C C . ARG A 1 81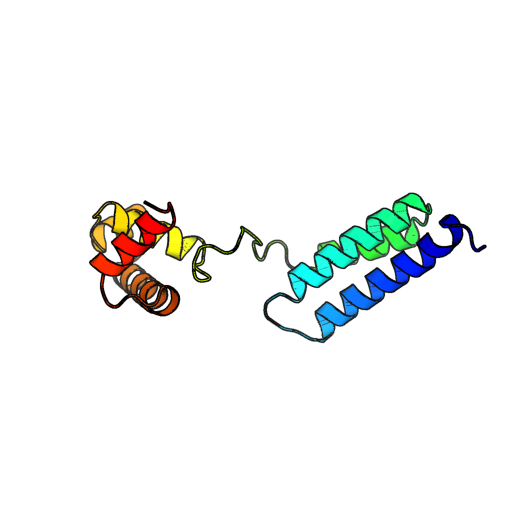 ? -1.874 -3.625 5.179 1.00 90.62 81 ARG A C 1
ATOM 610 O O . ARG A 1 81 ? -2.765 -4.176 5.813 1.00 90.62 81 ARG A O 1
ATOM 617 N N . GLU A 1 82 ? -1.917 -2.335 4.870 1.00 94.44 82 GLU A N 1
ATOM 618 C CA . GLU A 1 82 ? -3.077 -1.498 5.179 1.00 94.44 82 GLU A CA 1
ATOM 619 C C . GLU A 1 82 ? -4.303 -1.913 4.364 1.00 94.44 82 GLU A C 1
ATOM 621 O O . GLU A 1 82 ? -5.413 -1.876 4.885 1.00 94.44 82 GLU A O 1
ATOM 626 N N . VAL A 1 83 ? -4.109 -2.356 3.119 1.00 95.44 83 VAL A N 1
ATOM 627 C CA . VAL A 1 83 ? -5.201 -2.908 2.311 1.00 95.44 83 VAL A CA 1
ATOM 628 C C . VAL A 1 83 ? -5.736 -4.199 2.908 1.00 95.44 83 VAL A C 1
ATOM 630 O O . VAL A 1 83 ? -6.942 -4.302 3.067 1.00 95.44 83 VAL A O 1
ATOM 633 N N . GLU A 1 84 ? -4.879 -5.136 3.316 1.00 95.88 84 GLU A N 1
ATOM 634 C CA . GLU A 1 84 ? -5.322 -6.368 3.989 1.00 95.88 84 GLU A CA 1
ATOM 635 C C . GLU A 1 84 ? -6.174 -6.068 5.233 1.00 95.88 84 GLU A C 1
ATOM 637 O O . GLU A 1 84 ? -7.256 -6.629 5.402 1.00 95.88 84 GLU A O 1
ATOM 642 N N . VAL A 1 85 ? -5.728 -5.127 6.075 1.00 97.31 85 VAL A N 1
ATOM 643 C CA . VAL A 1 85 ? -6.503 -4.672 7.241 1.00 97.31 85 VAL A CA 1
ATOM 644 C C . VAL A 1 85 ? -7.840 -4.065 6.805 1.00 97.31 85 VAL A C 1
ATOM 646 O O . VAL A 1 85 ? -8.876 -4.388 7.385 1.00 97.31 85 VAL A O 1
ATOM 649 N N . LEU A 1 86 ? -7.840 -3.204 5.785 1.00 97.31 86 LEU A N 1
ATOM 650 C CA . LEU A 1 86 ? -9.040 -2.531 5.288 1.00 97.31 86 LEU A CA 1
ATOM 651 C C . LEU A 1 86 ? -10.058 -3.506 4.665 1.00 97.31 86 LEU A C 1
ATOM 653 O O . LEU A 1 86 ? -11.255 -3.345 4.895 1.00 97.31 86 LEU A O 1
ATOM 657 N N . CYS A 1 87 ? -9.607 -4.541 3.950 1.00 97.25 87 CYS A N 1
ATOM 658 C CA . CYS A 1 87 ? -10.460 -5.613 3.430 1.00 97.25 87 CYS A CA 1
ATOM 659 C C . CYS A 1 87 ? -11.199 -6.327 4.573 1.00 97.25 87 CYS A C 1
ATOM 661 O O . CYS A 1 87 ? -12.417 -6.483 4.540 1.00 97.25 87 CYS A O 1
ATOM 663 N N . LEU A 1 88 ? -10.482 -6.703 5.636 1.00 97.62 88 LEU A N 1
ATOM 664 C CA . LEU A 1 88 ? -11.086 -7.385 6.786 1.00 97.62 88 LEU A CA 1
ATOM 665 C C . LEU A 1 88 ? -12.043 -6.478 7.572 1.00 97.62 88 LEU A C 1
ATOM 667 O O . LEU A 1 88 ? -13.065 -6.936 8.086 1.00 97.62 88 LEU A O 1
ATOM 671 N N . VAL A 1 89 ? -11.752 -5.175 7.635 1.00 97.06 89 VAL A N 1
ATOM 672 C CA . VAL A 1 89 ? -12.686 -4.172 8.169 1.00 97.06 89 VAL A CA 1
ATOM 673 C C . VAL A 1 89 ? -13.971 -4.136 7.344 1.00 97.06 89 VAL A C 1
ATOM 675 O O . VAL A 1 89 ? -15.057 -4.094 7.922 1.00 97.06 89 VAL A O 1
ATOM 678 N N . ALA A 1 90 ? -13.863 -4.179 6.014 1.00 96.50 90 ALA A N 1
ATOM 679 C CA . ALA A 1 90 ? -15.016 -4.190 5.119 1.00 96.50 90 ALA A CA 1
ATOM 680 C C . ALA A 1 90 ? -15.865 -5.463 5.262 1.00 96.50 90 ALA A C 1
ATOM 682 O O . ALA A 1 90 ? -17.087 -5.394 5.166 1.00 96.50 90 ALA A O 1
ATOM 683 N N . GLN A 1 91 ? -15.239 -6.589 5.612 1.00 96.31 91 GLN A N 1
ATOM 684 C CA . GLN A 1 91 ? -15.911 -7.846 5.963 1.00 96.31 91 GLN A CA 1
ATOM 685 C C . GLN A 1 91 ? -16.550 -7.840 7.368 1.00 96.31 91 GLN A C 1
ATOM 687 O O . GLN A 1 91 ? -17.123 -8.841 7.792 1.00 96.31 91 GLN A O 1
ATOM 692 N N . GLY A 1 92 ? -16.441 -6.742 8.126 1.00 95.88 92 GLY A N 1
ATOM 693 C CA . GLY A 1 92 ? -17.039 -6.613 9.457 1.00 95.88 92 GLY A CA 1
ATOM 694 C C . GLY A 1 92 ? -16.255 -7.285 10.589 1.00 95.88 92 GLY A C 1
ATOM 695 O O . GLY A 1 92 ? -16.770 -7.381 11.703 1.00 95.88 92 GLY A O 1
ATOM 696 N N . LYS A 1 93 ? -15.010 -7.722 10.351 1.00 97.25 93 LYS A N 1
ATOM 697 C CA . LYS A 1 93 ? -14.155 -8.316 11.395 1.00 97.25 93 LYS A CA 1
ATOM 698 C C . LYS A 1 93 ? -13.850 -7.295 12.489 1.00 97.25 93 LYS A C 1
ATOM 700 O O . LYS A 1 93 ? -13.732 -6.110 12.198 1.00 97.25 93 LYS A O 1
ATOM 705 N N . SER A 1 94 ? -13.678 -7.718 13.739 1.00 97.38 94 SER A N 1
ATOM 706 C CA . SER A 1 94 ? -13.208 -6.865 14.843 1.00 97.38 94 SER A CA 1
ATOM 707 C C . SER A 1 94 ? -11.681 -6.699 14.826 1.00 97.38 94 SER A C 1
ATOM 709 O O . SER A 1 94 ? -10.976 -7.467 14.177 1.00 97.38 94 SER A O 1
ATOM 711 N N . ASN A 1 95 ? -11.133 -5.722 15.562 1.00 96.56 95 ASN A N 1
ATOM 712 C CA . ASN A 1 95 ? -9.674 -5.530 15.639 1.00 96.56 95 ASN A CA 1
ATOM 713 C C . ASN A 1 95 ? -8.951 -6.777 16.165 1.00 96.56 95 ASN A C 1
ATOM 715 O O . ASN A 1 95 ? -7.873 -7.101 15.677 1.00 96.56 95 ASN A O 1
ATOM 719 N N . ARG A 1 96 ? -9.575 -7.493 17.106 1.00 97.31 96 ARG A N 1
ATOM 720 C CA . ARG A 1 96 ? -9.079 -8.766 17.627 1.00 97.31 96 ARG A CA 1
ATOM 721 C C . ARG A 1 96 ? -9.063 -9.860 16.563 1.00 97.31 96 ARG A C 1
ATOM 723 O O . ARG A 1 96 ? -8.041 -10.504 16.384 1.00 97.31 96 ARG A O 1
ATOM 730 N N . GLN A 1 97 ? -10.151 -10.019 15.809 1.00 97.75 97 GLN A N 1
ATOM 731 C CA . GLN A 1 97 ? -10.210 -11.006 14.723 1.00 97.75 97 GLN A CA 1
ATOM 732 C C . GLN A 1 97 ? -9.185 -10.703 13.624 1.00 97.75 97 GLN A C 1
ATOM 734 O O . GLN A 1 97 ? -8.534 -11.610 13.123 1.00 97.75 97 GLN A O 1
ATOM 739 N N . ILE A 1 98 ? -9.001 -9.424 13.282 1.00 97.69 98 ILE A N 1
ATOM 740 C CA . ILE A 1 98 ? -7.972 -8.984 12.330 1.00 97.69 98 ILE A CA 1
ATOM 741 C C . ILE A 1 98 ? -6.576 -9.297 12.870 1.00 97.69 98 ILE A C 1
ATOM 743 O O . ILE A 1 98 ? -5.721 -9.764 12.126 1.00 97.69 98 ILE A O 1
ATOM 747 N N . ALA A 1 99 ? -6.334 -9.035 14.155 1.00 96.44 99 ALA A N 1
ATOM 748 C CA . ALA A 1 99 ? -5.060 -9.318 14.801 1.00 96.44 99 ALA A CA 1
ATOM 749 C C . ALA A 1 99 ? -4.737 -10.820 14.765 1.00 96.44 99 ALA A C 1
ATOM 751 O O . ALA A 1 99 ? -3.625 -11.191 14.405 1.00 96.44 99 ALA A O 1
ATOM 752 N N . GLU A 1 100 ? -5.719 -11.673 15.056 1.00 97.12 100 GLU A N 1
ATOM 753 C CA . GLU A 1 100 ? -5.591 -13.131 14.982 1.00 97.12 100 GLU A CA 1
ATOM 754 C C . GLU A 1 100 ? -5.324 -13.605 13.541 1.00 97.12 100 GLU A C 1
ATOM 756 O O . GLU A 1 100 ? -4.364 -14.335 13.302 1.00 97.12 100 GLU A O 1
ATOM 761 N N . GLU A 1 101 ? -6.111 -13.139 12.568 1.00 96.69 101 GLU A N 1
ATOM 762 C CA . GLU A 1 101 ? -6.016 -13.556 11.159 1.00 96.69 101 GLU A CA 1
ATOM 763 C C . GLU A 1 101 ? -4.713 -13.101 10.490 1.00 96.69 101 GLU A C 1
ATOM 765 O O . GLU A 1 101 ? -4.133 -13.809 9.669 1.00 96.69 101 GLU A O 1
ATOM 770 N N . LEU A 1 102 ? -4.221 -11.925 10.873 1.00 94.62 102 LEU A N 1
ATOM 771 C CA . LEU A 1 102 ? -3.009 -11.339 10.322 1.00 94.62 102 LEU A CA 1
ATOM 772 C C . LEU A 1 102 ? -1.757 -11.617 11.171 1.00 94.62 102 LEU A C 1
ATOM 774 O O . LEU A 1 102 ? -0.675 -11.167 10.790 1.00 94.62 102 LEU A O 1
ATOM 778 N N . VAL A 1 103 ? -1.874 -12.340 12.289 1.00 94.31 103 VAL A N 1
ATOM 779 C CA . VAL A 1 103 ? -0.781 -12.612 13.244 1.00 94.31 103 VAL A CA 1
ATOM 780 C C . VAL A 1 103 ? -0.111 -11.310 13.722 1.00 94.31 103 VAL A C 1
ATOM 782 O O . VAL A 1 103 ? 1.097 -11.100 13.616 1.00 94.31 103 VAL A O 1
ATOM 785 N N . LEU A 1 104 ? -0.930 -10.380 14.215 1.00 93.31 104 LEU A N 1
ATOM 786 C CA . LEU A 1 104 ? -0.536 -9.077 14.755 1.00 93.31 104 LEU A CA 1
ATOM 787 C C . LEU A 1 104 ? -1.043 -8.902 16.189 1.00 93.31 104 LEU A C 1
ATOM 789 O O . LEU A 1 104 ? -1.887 -9.650 16.668 1.00 93.31 104 LEU A O 1
ATOM 793 N N . SER A 1 105 ? -0.571 -7.857 16.871 1.00 95.50 105 SER A N 1
ATOM 794 C CA . SER A 1 105 ? -1.224 -7.385 18.096 1.00 95.50 105 SER A CA 1
ATOM 795 C C . SER A 1 105 ? -2.412 -6.474 17.766 1.00 95.50 105 SER A C 1
ATOM 797 O O . SER A 1 105 ? -2.378 -5.743 16.771 1.00 95.50 105 SER A O 1
ATOM 799 N N . GLU A 1 106 ? -3.427 -6.425 18.635 1.00 97.06 106 GLU A N 1
ATOM 800 C CA . GLU A 1 106 ? -4.546 -5.477 18.490 1.00 97.06 106 GLU A CA 1
ATOM 801 C C . GLU A 1 106 ? -4.065 -4.020 18.417 1.00 97.06 106 GLU A C 1
ATOM 803 O O . GLU A 1 106 ? -4.571 -3.230 17.621 1.00 97.06 106 GLU A O 1
ATOM 808 N N . LYS A 1 107 ? -3.024 -3.672 19.185 1.00 95.38 107 LYS A N 1
ATOM 809 C CA . LYS A 1 107 ? -2.388 -2.348 19.137 1.00 95.38 107 LYS A CA 1
ATOM 810 C C . LYS A 1 107 ? -1.816 -2.046 17.750 1.00 95.38 107 LYS A C 1
ATOM 812 O O . LYS A 1 107 ? -1.953 -0.927 17.260 1.00 95.38 107 LYS A O 1
ATOM 817 N N . THR A 1 108 ? -1.201 -3.033 17.103 1.00 94.25 108 THR A N 1
ATOM 818 C CA . THR A 1 108 ? -0.675 -2.892 15.739 1.00 94.25 108 THR A CA 1
ATOM 819 C C . THR A 1 108 ? -1.806 -2.680 14.733 1.00 94.25 108 THR A C 1
ATOM 821 O O . THR A 1 108 ? -1.693 -1.812 13.871 1.00 94.25 108 THR A O 1
ATOM 824 N N . VAL A 1 109 ? -2.923 -3.401 14.872 1.00 96.81 109 VAL A N 1
ATOM 825 C CA . VAL A 1 109 ? -4.115 -3.197 14.029 1.00 96.81 109 VAL A CA 1
ATOM 826 C C . VAL A 1 109 ? -4.682 -1.788 14.208 1.00 96.81 109 VAL A C 1
ATOM 828 O O . VAL A 1 109 ? -4.965 -1.122 13.217 1.00 96.81 109 VAL A O 1
ATOM 831 N N . ILE A 1 110 ? -4.782 -1.292 15.445 1.00 96.12 110 ILE A N 1
ATOM 832 C CA . ILE A 1 110 ? -5.225 0.083 15.726 1.00 96.12 110 ILE A CA 1
ATOM 833 C C . ILE A 1 110 ? -4.307 1.101 15.041 1.00 96.12 110 ILE A C 1
ATOM 835 O O . ILE A 1 110 ? -4.795 2.020 14.390 1.00 96.12 110 ILE A O 1
ATOM 839 N N . ASN A 1 111 ? -2.988 0.913 15.114 1.00 94.44 111 ASN A N 1
ATOM 840 C CA . ASN A 1 111 ? -2.038 1.797 14.437 1.00 94.44 111 ASN A CA 1
ATOM 841 C C . ASN A 1 111 ? -2.222 1.785 12.910 1.00 94.44 111 ASN A C 1
ATOM 843 O O . ASN A 1 111 ? -2.180 2.845 12.281 1.00 94.44 111 ASN A O 1
ATOM 847 N N . HIS A 1 112 ? -2.458 0.611 12.313 1.00 95.50 112 HIS A N 1
ATOM 848 C CA . HIS A 1 112 ? -2.784 0.513 10.889 1.00 95.50 112 HIS A CA 1
ATOM 849 C C . HIS A 1 112 ? -4.081 1.254 10.556 1.00 95.50 112 HIS A C 1
ATOM 851 O O . HIS A 1 112 ? -4.095 2.019 9.597 1.00 95.50 112 HIS A O 1
ATOM 857 N N . LEU A 1 113 ? -5.136 1.105 11.364 1.00 96.62 113 LEU A N 1
ATOM 858 C CA . LEU A 1 113 ? -6.404 1.817 11.174 1.00 96.62 113 LEU A CA 1
ATOM 859 C C . LEU A 1 113 ? -6.237 3.334 11.247 1.00 96.62 113 LEU A C 1
ATOM 861 O O . LEU A 1 113 ? -6.750 4.031 10.381 1.00 96.62 113 LEU A O 1
ATOM 865 N N . THR A 1 114 ? -5.459 3.846 12.201 1.00 94.81 114 THR A N 1
ATOM 866 C CA . THR A 1 114 ? -5.141 5.280 12.277 1.00 94.81 114 THR A CA 1
ATOM 867 C C . THR A 1 114 ? -4.467 5.771 10.996 1.00 94.81 114 THR A C 1
ATOM 869 O O . THR A 1 114 ? -4.826 6.816 10.459 1.00 94.81 114 THR A O 1
ATOM 872 N N . SER A 1 115 ? -3.505 5.009 10.467 1.00 92.31 115 SER A N 1
ATOM 873 C CA . SER A 1 115 ? -2.839 5.371 9.211 1.00 92.31 115 SER A CA 1
ATOM 874 C C . SER A 1 115 ? -3.788 5.300 8.010 1.00 92.31 115 SER A C 1
ATOM 876 O O . SER A 1 115 ? -3.777 6.196 7.167 1.00 92.31 115 SER A O 1
ATOM 878 N N . ILE A 1 116 ? -4.658 4.286 7.959 1.00 95.81 116 ILE A N 1
ATOM 879 C CA . ILE A 1 116 ? -5.691 4.134 6.927 1.00 95.81 116 ILE A CA 1
ATOM 880 C C . ILE A 1 116 ? -6.648 5.325 6.950 1.00 95.81 116 ILE A C 1
ATOM 882 O O . ILE A 1 116 ? -6.893 5.912 5.900 1.00 95.81 116 ILE A O 1
ATOM 886 N N . PHE A 1 117 ? -7.152 5.717 8.120 1.00 95.44 117 PHE A N 1
ATOM 887 C CA . PHE A 1 117 ? -8.071 6.847 8.269 1.00 95.44 117 PHE A CA 1
ATOM 888 C C . PHE A 1 117 ? -7.447 8.150 7.772 1.00 95.44 117 PHE A C 1
ATOM 890 O O . PHE A 1 117 ? -8.060 8.865 6.982 1.00 95.44 117 PHE A O 1
ATOM 897 N N . ASN A 1 118 ? -6.185 8.395 8.129 1.00 93.81 118 ASN A N 1
ATOM 898 C CA . ASN A 1 118 ? -5.447 9.566 7.661 1.00 93.81 118 ASN A CA 1
ATOM 899 C C . ASN A 1 118 ? -5.233 9.559 6.141 1.00 93.81 118 ASN A C 1
ATOM 901 O O . ASN A 1 118 ? -5.353 10.597 5.497 1.00 93.81 118 ASN A O 1
ATOM 905 N N . LYS A 1 119 ? -4.913 8.400 5.554 1.00 93.44 119 LYS A N 1
ATOM 906 C CA . LYS A 1 119 ? -4.661 8.279 4.110 1.00 93.44 119 LYS A CA 1
ATOM 907 C C . LYS A 1 119 ? -5.941 8.388 3.291 1.00 93.44 119 LYS A C 1
ATOM 909 O O . LYS A 1 119 ? -5.961 9.067 2.273 1.00 93.44 119 LYS A O 1
ATOM 914 N N . THR A 1 120 ? -7.005 7.730 3.736 1.00 94.44 120 THR A N 1
ATOM 915 C CA . THR A 1 120 ? -8.293 7.663 3.027 1.00 94.44 120 THR A CA 1
ATOM 916 C C . THR A 1 120 ? -9.207 8.853 3.316 1.00 94.44 120 THR A C 1
ATOM 918 O O . THR A 1 120 ? -10.236 8.988 2.656 1.00 94.44 120 THR A O 1
ATOM 921 N N . VAL A 1 121 ? -8.816 9.727 4.252 1.00 94.00 121 VAL A N 1
ATOM 922 C CA . VAL A 1 121 ? -9.594 10.889 4.709 1.00 94.00 121 VAL A CA 1
ATOM 923 C C . VAL A 1 121 ? -10.974 10.444 5.209 1.00 94.00 121 VAL A C 1
ATOM 925 O O . VAL A 1 121 ? -12.016 10.923 4.768 1.00 94.00 121 VAL A O 1
ATOM 928 N N . THR A 1 122 ? -10.976 9.450 6.099 1.00 95.88 122 THR A N 1
ATOM 929 C CA . THR A 1 122 ? -12.195 8.902 6.708 1.00 95.88 122 THR A CA 1
ATOM 930 C C . THR A 1 122 ? -12.141 9.026 8.219 1.00 95.88 122 THR A C 1
ATOM 932 O O . THR A 1 122 ? -11.145 8.641 8.825 1.00 95.88 122 THR A O 1
ATOM 935 N N . ASP A 1 123 ? -13.245 9.439 8.833 1.00 90.75 123 ASP A N 1
ATOM 936 C CA . ASP A 1 123 ? -13.262 9.757 10.268 1.00 90.75 123 ASP A CA 1
ATOM 937 C C . ASP A 1 123 ? -13.599 8.558 11.164 1.00 90.75 123 ASP A C 1
ATOM 939 O O . ASP A 1 123 ? -13.428 8.606 12.382 1.00 90.75 123 ASP A O 1
ATOM 943 N N . ASN A 1 124 ? -14.129 7.474 10.591 1.00 94.31 124 ASN A N 1
ATOM 944 C CA . ASN A 1 124 ? -14.552 6.309 11.359 1.00 94.31 124 ASN A CA 1
ATOM 945 C C . ASN A 1 124 ? -14.519 5.008 10.544 1.00 94.31 124 ASN A C 1
ATOM 947 O O . ASN A 1 124 ? -14.360 4.995 9.321 1.00 94.31 124 ASN A O 1
ATOM 951 N N . ARG A 1 125 ? -14.722 3.891 11.252 1.00 95.00 125 ARG A N 1
ATOM 952 C CA . ARG A 1 125 ? -14.729 2.539 10.679 1.00 95.00 125 ARG A CA 1
ATOM 953 C C . ARG A 1 125 ? -15.747 2.377 9.549 1.00 95.00 125 ARG A C 1
ATOM 955 O O . ARG A 1 125 ? -15.412 1.780 8.535 1.00 95.00 125 ARG A O 1
ATOM 962 N N . ALA A 1 126 ? -16.959 2.911 9.706 1.00 95.88 126 ALA A N 1
ATOM 963 C CA . ALA A 1 126 ? -18.006 2.794 8.692 1.00 95.88 126 ALA A CA 1
ATOM 964 C C . ALA A 1 126 ? -17.642 3.559 7.408 1.00 95.88 126 ALA A C 1
ATOM 966 O O . ALA A 1 126 ? -17.830 3.045 6.306 1.00 95.88 126 ALA A O 1
ATOM 967 N N . ALA A 1 127 ? -17.048 4.748 7.540 1.00 96.25 127 ALA A N 1
ATOM 968 C CA . ALA A 1 127 ? -16.537 5.529 6.419 1.00 96.25 127 ALA A CA 1
ATOM 969 C C . ALA A 1 127 ? -15.381 4.808 5.702 1.00 96.25 127 ALA A C 1
ATOM 971 O O . ALA A 1 127 ? -15.355 4.773 4.471 1.00 96.25 127 ALA A O 1
ATOM 972 N N . ALA A 1 128 ? -14.479 4.161 6.446 1.00 95.56 128 ALA A N 1
ATOM 973 C CA . ALA A 1 128 ? -13.423 3.330 5.869 1.00 95.56 128 ALA A CA 1
ATOM 974 C C . ALA A 1 128 ? -13.978 2.092 5.138 1.00 95.56 128 ALA A C 1
ATOM 976 O O . ALA A 1 128 ? -13.536 1.783 4.033 1.00 95.56 128 ALA A O 1
ATOM 977 N N . THR A 1 129 ? -14.998 1.424 5.685 1.00 97.06 129 THR A N 1
ATOM 978 C CA . THR A 1 129 ? -15.708 0.333 4.994 1.00 97.06 129 THR A CA 1
ATOM 979 C C . THR A 1 129 ? -16.338 0.813 3.684 1.00 97.06 129 THR A C 1
ATOM 981 O O . THR A 1 129 ? -16.156 0.184 2.643 1.00 97.06 129 THR A O 1
ATOM 984 N N . ALA A 1 130 ? -17.026 1.959 3.697 1.00 96.25 130 ALA A N 1
ATOM 985 C CA . ALA A 1 130 ? -17.611 2.539 2.488 1.00 96.25 130 ALA A CA 1
ATOM 986 C C . ALA A 1 130 ? -16.541 2.900 1.442 1.00 96.25 130 ALA A C 1
ATOM 988 O O . ALA A 1 130 ? -16.739 2.679 0.245 1.00 96.25 130 ALA A O 1
ATOM 989 N N . PHE A 1 131 ? -15.388 3.413 1.886 1.00 96.56 131 PHE A N 1
ATOM 990 C CA . PHE A 1 131 ? -14.233 3.639 1.022 1.00 96.56 131 PHE A CA 1
ATOM 991 C C . PHE A 1 131 ? -13.762 2.331 0.372 1.00 96.56 131 PHE A C 1
ATOM 993 O O . PHE A 1 131 ? -13.613 2.287 -0.848 1.00 96.56 131 PHE A O 1
ATOM 1000 N N . ALA A 1 132 ? -13.583 1.262 1.152 1.00 96.00 132 ALA A N 1
ATOM 1001 C CA . ALA A 1 132 ? -13.146 -0.034 0.639 1.00 96.00 132 ALA A CA 1
ATOM 1002 C C . ALA A 1 132 ? -14.081 -0.560 -0.463 1.00 96.00 132 ALA A C 1
ATOM 1004 O O . ALA A 1 132 ? -13.612 -0.918 -1.541 1.00 96.00 132 ALA A O 1
ATOM 1005 N N . ILE A 1 133 ? -15.398 -0.510 -0.237 1.00 95.06 133 ILE A N 1
ATOM 1006 C CA . ILE A 1 133 ? -16.414 -0.943 -1.210 1.00 95.06 133 ILE A CA 1
ATOM 1007 C C . ILE A 1 133 ? -16.333 -0.114 -2.497 1.00 95.06 133 ILE A C 1
ATOM 1009 O O . ILE A 1 133 ? -16.242 -0.670 -3.590 1.00 95.06 133 ILE A O 1
ATOM 1013 N N . ARG A 1 134 ? -16.305 1.221 -2.382 1.00 94.75 134 ARG A N 1
ATOM 1014 C CA . ARG A 1 134 ? -16.230 2.135 -3.537 1.00 94.75 134 AR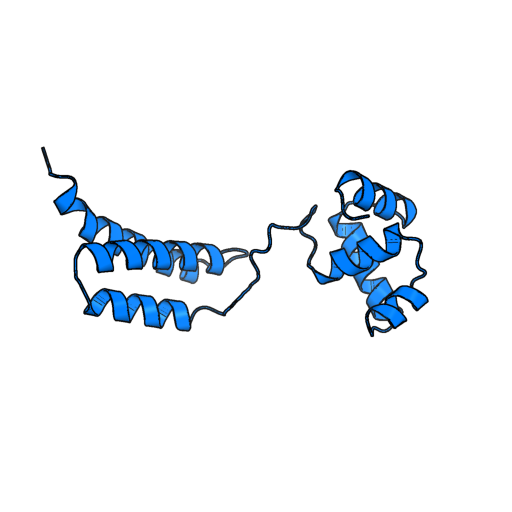G A CA 1
ATOM 1015 C C . ARG A 1 134 ? -14.991 1.898 -4.403 1.00 94.75 134 ARG A C 1
ATOM 1017 O O . ARG A 1 134 ? -15.028 2.155 -5.603 1.00 94.75 134 ARG A O 1
ATOM 1024 N N . HIS A 1 135 ? -13.906 1.426 -3.797 1.00 93.44 135 HIS A N 1
ATOM 1025 C CA . HIS A 1 135 ? -12.647 1.153 -4.478 1.00 93.44 135 HIS A CA 1
ATOM 1026 C C . HIS A 1 135 ? -12.426 -0.332 -4.822 1.00 93.44 135 HIS A C 1
ATOM 1028 O O . HIS A 1 135 ? -11.339 -0.677 -5.283 1.00 93.44 135 HIS A O 1
ATOM 1034 N N . GLY A 1 136 ? -13.429 -1.200 -4.634 1.00 92.06 136 GLY A N 1
ATOM 1035 C CA . GLY A 1 136 ? -13.344 -2.623 -4.981 1.00 92.06 136 GLY A CA 1
ATOM 1036 C C . GLY A 1 136 ? -12.367 -3.419 -4.110 1.00 92.06 136 GLY A C 1
ATOM 1037 O O . GLY A 1 136 ? -11.717 -4.338 -4.599 1.00 92.06 136 GLY A O 1
ATOM 1038 N N . LEU A 1 137 ? -12.219 -3.025 -2.843 1.00 89.56 137 LEU A N 1
ATOM 1039 C CA . LEU A 1 137 ? -11.352 -3.669 -1.849 1.00 89.56 137 LEU A CA 1
ATOM 1040 C C . LEU A 1 137 ? -12.135 -4.519 -0.831 1.00 89.56 137 LEU A C 1
ATOM 1042 O O . LEU A 1 137 ? -11.536 -5.006 0.122 1.00 89.56 137 LEU A O 1
ATOM 1046 N N . ALA A 1 138 ? -13.455 -4.636 -0.974 1.00 82.31 138 ALA A N 1
ATOM 1047 C CA . ALA A 1 138 ? -14.319 -5.400 -0.073 1.00 82.31 138 ALA A CA 1
ATOM 1048 C C . ALA A 1 138 ? -14.622 -6.788 -0.644 1.00 82.31 138 ALA A C 1
ATOM 1050 O O . ALA A 1 138 ? -14.850 -6.862 -1.873 1.00 82.31 138 ALA A O 1
#